Protein AF-A0A844NTU1-F1 (afdb_monomer_lite)

Foldseek 3Di:
DVVVVVVVVVVVVVVVVVVLVVLLVVLVVVLVVLVVPQDADDDDPDLSVLSVVLSVLSVVLNVLSVVLVVLVVVLVVLVVQLVVCVVVVNPVSNVVSVVSNVVSVVSSVVSVVSSVVSVVVSVVSVVVSVVCVVPVD

Radius of gyration: 20.89 Å; chains: 1; bounding box: 42×20×64 Å

pLDDT: mean 89.35, std 5.11, range [59.59, 95.5]

Secondary structure (DSSP, 8-state):
-HHHHHHHHHHHHHHHHHHHHHHHHHHHHHHHHHHHHSPP--SSSSHHHHHHHHHHHHHHHHHHHHHHHHHHHHHHHHHHHHHHHHHTT-HHHHHHHHHHHHHHHHHHHHHHHHHHHHHHHHHHHHHHHHHHHHHT-

Sequence (137 aa):
MEERSLIAHASFRESSEKFDHLIFAAIIAVCAYLVQTIPFGKIGLNVETMFLYVLLVFGAAGVFAFKRSEWTVQVHSANHLMLDAMEKRDQARSKIARLKMDKCQRKTYIYYRARNVFFFSGFVCYVLVKVFQQYVI

Organism: Pseudomonas aeruginosa (NCBI:txid287)

Structure (mmCIF, N/CA/C/O backbone):
data_AF-A0A844NTU1-F1
#
_entry.id   AF-A0A844NTU1-F1
#
loop_
_atom_site.group_PDB
_atom_site.id
_atom_site.type_symbol
_atom_site.label_atom_id
_atom_site.label_alt_id
_atom_site.label_comp_id
_atom_site.label_asym_id
_atom_site.label_entity_id
_atom_site.label_seq_id
_atom_site.pdbx_PDB_ins_code
_atom_site.Cartn_x
_atom_site.Cartn_y
_atom_site.Cartn_z
_atom_site.occupancy
_atom_site.B_iso_or_equiv
_atom_site.auth_seq_id
_atom_site.auth_comp_id
_atom_site.auth_asym_id
_atom_site.auth_atom_id
_atom_site.pdbx_PDB_model_num
ATOM 1 N N . MET A 1 1 ? -7.511 -1.027 -34.148 1.00 62.38 1 MET A N 1
ATOM 2 C CA . MET A 1 1 ? -7.662 -1.930 -32.978 1.00 62.38 1 MET A CA 1
ATOM 3 C C . MET A 1 1 ? -6.701 -1.544 -31.859 1.00 62.38 1 MET A C 1
ATOM 5 O O . MET A 1 1 ? -7.143 -1.433 -30.726 1.00 62.38 1 MET A O 1
ATOM 9 N N . GLU A 1 2 ? -5.445 -1.251 -32.193 1.00 76.88 2 GLU A N 1
ATOM 10 C CA . GLU A 1 2 ? -4.375 -0.838 -31.269 1.00 76.88 2 GLU A CA 1
ATOM 11 C C . GLU A 1 2 ? -4.694 0.422 -30.436 1.00 76.88 2 GLU A C 1
ATOM 13 O O . GLU A 1 2 ? -4.474 0.454 -29.227 1.00 76.88 2 GLU A O 1
ATOM 18 N N . GLU A 1 3 ? -5.336 1.424 -31.036 1.00 84.25 3 GLU A N 1
ATOM 19 C CA . GLU A 1 3 ? -5.742 2.649 -30.331 1.00 84.25 3 GLU A CA 1
ATOM 20 C C . GLU A 1 3 ? -6.777 2.387 -29.220 1.00 84.25 3 GLU A C 1
ATOM 22 O O . GLU A 1 3 ? -6.657 2.902 -28.111 1.00 84.25 3 GLU A O 1
ATOM 27 N N . ARG A 1 4 ? -7.752 1.496 -29.464 1.00 83.88 4 ARG A N 1
ATOM 28 C CA . ARG A 1 4 ? -8.772 1.131 -28.463 1.00 83.88 4 ARG A CA 1
ATOM 29 C C . ARG A 1 4 ? -8.157 0.422 -27.258 1.00 83.88 4 ARG A C 1
ATOM 31 O O . ARG A 1 4 ? -8.576 0.675 -26.132 1.00 83.88 4 ARG A O 1
ATOM 38 N N . SER A 1 5 ? -7.163 -0.443 -27.480 1.00 84.44 5 SER A N 1
ATOM 39 C CA . SER A 1 5 ? -6.455 -1.106 -26.381 1.00 84.44 5 SER A CA 1
ATOM 40 C C . SER A 1 5 ? -5.617 -0.125 -25.565 1.00 84.44 5 SER A C 1
ATOM 42 O O . SER A 1 5 ? -5.628 -0.203 -24.340 1.00 84.44 5 SER A O 1
ATOM 44 N N . LEU A 1 6 ? -4.945 0.834 -26.212 1.00 86.75 6 LEU A N 1
ATOM 45 C CA . LEU A 1 6 ? -4.158 1.855 -25.513 1.00 86.75 6 LEU A CA 1
ATOM 46 C C . LEU A 1 6 ? -5.041 2.738 -24.626 1.00 86.75 6 LEU A C 1
ATOM 48 O O . LEU A 1 6 ? -4.702 2.966 -23.465 1.00 86.75 6 LEU A O 1
ATOM 52 N N . ILE A 1 7 ? -6.200 3.161 -25.137 1.00 89.88 7 ILE A N 1
ATOM 53 C CA . ILE A 1 7 ? -7.181 3.939 -24.371 1.00 89.88 7 ILE A CA 1
ATOM 54 C C . ILE A 1 7 ? -7.693 3.126 -23.177 1.00 89.88 7 ILE A C 1
ATOM 56 O O . ILE A 1 7 ? -7.655 3.612 -22.050 1.00 89.88 7 ILE A O 1
ATOM 60 N N . ALA A 1 8 ? -8.098 1.868 -23.387 1.00 88.38 8 ALA A N 1
ATOM 61 C CA . ALA A 1 8 ? -8.572 1.007 -22.303 1.00 88.38 8 ALA A CA 1
ATOM 62 C C . ALA A 1 8 ? -7.508 0.805 -21.207 1.00 88.38 8 ALA A C 1
ATOM 64 O O . ALA A 1 8 ? -7.821 0.880 -20.018 1.00 88.38 8 ALA A O 1
ATOM 65 N N . HIS A 1 9 ? -6.242 0.604 -21.589 1.00 86.81 9 HIS A N 1
ATOM 66 C CA . HIS A 1 9 ? -5.130 0.495 -20.643 1.00 86.81 9 HIS A CA 1
ATOM 67 C C . HIS A 1 9 ? -4.871 1.799 -19.880 1.00 86.81 9 HIS A C 1
ATOM 69 O O . HIS A 1 9 ? -4.633 1.757 -18.671 1.00 86.81 9 HIS A O 1
ATOM 75 N N . ALA A 1 10 ? -4.932 2.948 -20.557 1.00 89.12 10 ALA A N 1
ATOM 76 C CA . ALA A 1 10 ? -4.763 4.252 -19.927 1.00 89.12 10 ALA A CA 1
ATOM 77 C C . ALA A 1 10 ? -5.879 4.532 -18.910 1.00 89.12 10 ALA A C 1
ATOM 79 O O . ALA A 1 10 ? -5.578 4.873 -17.765 1.00 89.12 10 ALA A O 1
ATOM 80 N N . SER A 1 11 ? -7.141 4.301 -19.288 1.00 91.38 11 SER A N 1
ATOM 81 C CA . SER A 1 11 ? -8.296 4.466 -18.400 1.00 91.38 11 SER A CA 1
ATOM 82 C C . SER A 1 11 ? -8.230 3.526 -17.198 1.00 91.38 11 SER A C 1
ATOM 84 O O . SER A 1 11 ? -8.411 3.969 -16.068 1.00 91.38 11 SER A O 1
ATOM 86 N N . PHE A 1 12 ? -7.900 2.246 -17.405 1.00 89.19 12 PHE A N 1
ATOM 87 C CA . PHE A 1 12 ? -7.734 1.294 -16.303 1.00 89.19 12 PHE A CA 1
ATOM 88 C C . PHE A 1 12 ? -6.648 1.743 -15.314 1.00 89.19 12 PHE A C 1
ATOM 90 O O . PHE A 1 12 ? -6.856 1.702 -14.099 1.00 89.19 12 PHE A O 1
ATOM 97 N N . ARG A 1 13 ? -5.496 2.202 -15.823 1.00 87.06 13 ARG A N 1
ATOM 98 C CA . ARG A 1 13 ? -4.392 2.705 -14.993 1.00 87.06 13 ARG A CA 1
ATOM 99 C C . ARG A 1 13 ? -4.826 3.911 -14.164 1.00 87.06 13 ARG A C 1
ATOM 101 O O . ARG A 1 13 ? -4.601 3.923 -12.958 1.00 87.06 13 ARG A O 1
ATOM 108 N N . GLU A 1 14 ? -5.461 4.890 -14.799 1.00 90.69 14 GLU A N 1
ATOM 109 C CA . GLU A 1 14 ? -5.935 6.103 -14.132 1.00 90.69 14 GLU A CA 1
ATOM 110 C C . GLU A 1 14 ? -6.969 5.784 -13.042 1.00 90.69 14 GLU A C 1
ATOM 112 O O . GLU A 1 14 ? -6.868 6.272 -11.916 1.00 90.69 14 GLU A O 1
ATOM 117 N N . SER A 1 15 ? -7.941 4.915 -13.337 1.00 90.06 15 SER A N 1
ATOM 118 C CA . SER A 1 15 ? -8.913 4.453 -12.342 1.00 90.06 15 SER A CA 1
ATOM 119 C C . SER A 1 15 ? -8.239 3.732 -11.173 1.00 90.06 15 SER A C 1
ATOM 121 O O . SER A 1 15 ? -8.608 3.961 -10.022 1.00 90.06 15 SER A O 1
ATOM 123 N N . SER A 1 16 ? -7.230 2.897 -11.444 1.00 88.06 16 SER A N 1
ATOM 12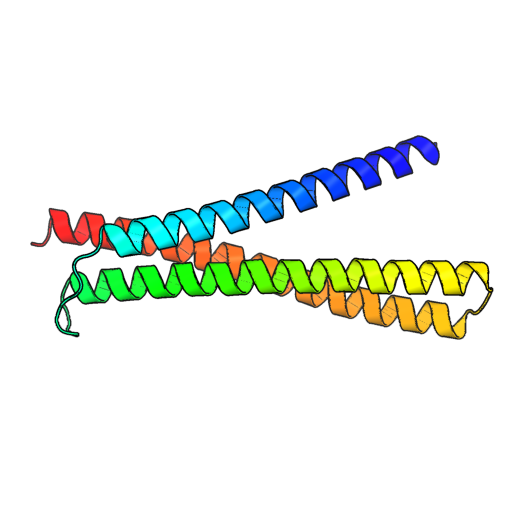4 C CA . SER A 1 16 ? -6.477 2.199 -10.398 1.00 88.06 16 SER A CA 1
ATOM 125 C C . SER A 1 16 ? -5.710 3.166 -9.490 1.00 88.06 16 SER A C 1
ATOM 127 O O . SER A 1 16 ? -5.676 2.965 -8.278 1.00 88.06 16 SER A O 1
ATOM 129 N N . GLU A 1 17 ? -5.098 4.211 -10.047 1.00 88.56 17 GLU A N 1
ATOM 130 C CA . GLU A 1 17 ? -4.344 5.206 -9.278 1.00 88.56 17 GLU A CA 1
ATOM 131 C C . GLU A 1 17 ? -5.259 6.061 -8.391 1.00 88.56 17 GLU A C 1
ATOM 133 O O . GLU A 1 17 ? -4.966 6.273 -7.210 1.00 88.56 17 GLU A O 1
ATOM 138 N N . LYS A 1 18 ? -6.407 6.496 -8.929 1.00 92.00 18 LYS A N 1
ATOM 139 C CA . LYS A 1 18 ? -7.439 7.215 -8.163 1.00 92.00 18 LYS A CA 1
ATOM 140 C C . LYS A 1 18 ? -7.987 6.360 -7.025 1.00 92.00 18 LYS A C 1
ATOM 142 O O . LYS A 1 18 ? -8.141 6.846 -5.906 1.00 92.00 18 LYS A O 1
ATOM 147 N N . PHE A 1 19 ? -8.245 5.081 -7.293 1.00 89.94 19 PHE A N 1
ATOM 148 C CA . PHE A 1 19 ? -8.690 4.139 -6.271 1.00 89.94 19 PHE A CA 1
ATOM 149 C C . PHE A 1 19 ? -7.661 3.995 -5.143 1.00 89.94 19 PHE A C 1
ATOM 151 O O . PHE A 1 19 ? -8.027 3.983 -3.970 1.00 89.94 19 PHE A O 1
ATOM 158 N N . ASP A 1 20 ? -6.370 3.938 -5.464 1.00 88.31 20 ASP A N 1
ATOM 159 C CA . ASP A 1 20 ? -5.324 3.824 -4.446 1.00 88.31 20 ASP A CA 1
ATOM 160 C C . ASP A 1 20 ? -5.212 5.057 -3.556 1.00 88.31 20 ASP A C 1
ATOM 162 O O . ASP A 1 20 ? -5.108 4.908 -2.335 1.00 88.31 20 ASP A O 1
ATOM 166 N N . HIS A 1 21 ? -5.309 6.250 -4.142 1.00 91.06 21 HIS A N 1
ATOM 167 C CA . HIS A 1 21 ? -5.370 7.501 -3.389 1.00 91.06 21 HIS A CA 1
ATOM 168 C C . HIS A 1 21 ? -6.590 7.549 -2.471 1.00 91.06 21 HIS A C 1
ATOM 170 O O . HIS A 1 21 ? -6.460 7.895 -1.297 1.00 91.06 21 HIS A O 1
ATOM 176 N N . LEU A 1 22 ? -7.758 7.142 -2.978 1.00 93.75 22 LEU A N 1
ATOM 177 C CA . LEU A 1 22 ? -8.987 7.082 -2.194 1.00 93.75 22 LEU A CA 1
ATOM 178 C C . LEU A 1 22 ? -8.841 6.141 -0.992 1.00 93.75 22 LEU A C 1
ATOM 180 O O . LEU A 1 22 ? -9.160 6.525 0.130 1.00 93.75 22 LEU A O 1
ATOM 184 N N . ILE A 1 23 ? -8.333 4.924 -1.206 1.00 91.69 23 ILE A N 1
ATOM 185 C CA . ILE A 1 23 ? -8.153 3.947 -0.124 1.00 91.69 23 ILE A CA 1
ATOM 186 C C . ILE A 1 23 ? -7.133 4.442 0.902 1.00 91.69 23 ILE A C 1
ATOM 188 O O . ILE A 1 23 ? -7.352 4.291 2.101 1.00 91.69 23 ILE A O 1
ATOM 192 N N . PHE A 1 24 ? -6.028 5.044 0.462 1.00 93.12 24 PHE A N 1
ATOM 193 C CA . PHE A 1 24 ? -5.039 5.604 1.379 1.00 93.12 24 PHE A CA 1
ATOM 194 C C . PHE A 1 24 ? -5.625 6.735 2.234 1.00 93.12 24 PHE A C 1
ATOM 196 O O . PHE A 1 24 ? -5.481 6.714 3.457 1.00 93.12 24 PHE A O 1
ATOM 203 N N . ALA A 1 25 ? -6.349 7.669 1.612 1.00 93.88 25 ALA A N 1
ATOM 204 C CA . ALA A 1 25 ? -7.034 8.750 2.312 1.00 93.88 25 ALA A CA 1
ATOM 205 C C . ALA A 1 25 ? -8.075 8.215 3.309 1.00 93.88 25 ALA A C 1
ATOM 207 O O . ALA A 1 25 ? -8.129 8.681 4.445 1.00 93.88 25 ALA A O 1
ATOM 208 N N . ALA A 1 26 ? -8.845 7.193 2.925 1.00 94.31 26 ALA A N 1
ATOM 209 C CA . ALA A 1 26 ? -9.812 6.546 3.807 1.00 94.31 26 ALA A CA 1
ATOM 210 C C . ALA A 1 26 ? -9.139 5.898 5.029 1.00 94.31 26 ALA A C 1
ATOM 212 O O . ALA A 1 26 ? -9.623 6.059 6.146 1.00 94.31 26 ALA A O 1
ATOM 213 N N . ILE A 1 27 ? -8.001 5.216 4.850 1.00 94.00 27 ILE A N 1
ATOM 214 C CA . ILE A 1 27 ? -7.247 4.625 5.968 1.00 94.00 27 ILE A CA 1
ATOM 215 C C . ILE A 1 27 ? -6.751 5.716 6.924 1.00 94.00 27 ILE A C 1
ATOM 217 O O . ILE A 1 27 ? -6.911 5.580 8.135 1.00 94.00 27 ILE A O 1
ATOM 221 N N . ILE A 1 28 ? -6.193 6.812 6.400 1.00 94.00 28 ILE A N 1
ATOM 222 C CA . ILE A 1 28 ? -5.750 7.943 7.230 1.00 94.00 28 ILE A CA 1
ATOM 223 C C . ILE A 1 28 ? -6.929 8.549 7.993 1.00 94.00 28 ILE A C 1
ATOM 225 O O . ILE A 1 28 ? -6.805 8.810 9.187 1.00 94.00 28 ILE A O 1
ATOM 229 N N . ALA A 1 29 ? -8.072 8.741 7.332 1.00 95.50 29 ALA A N 1
ATOM 230 C CA . ALA A 1 29 ? -9.271 9.285 7.957 1.00 95.50 29 ALA A CA 1
ATOM 231 C C . ALA A 1 29 ? -9.778 8.388 9.098 1.00 95.50 29 ALA A C 1
ATOM 233 O O . ALA A 1 29 ? -10.083 8.890 10.177 1.00 95.50 29 ALA A O 1
ATOM 234 N N . VAL A 1 30 ? -9.796 7.065 8.897 1.00 92.94 30 VAL A N 1
ATOM 235 C CA . VAL A 1 30 ? -10.148 6.095 9.947 1.00 92.94 30 VAL A CA 1
ATOM 236 C C . VAL A 1 30 ? -9.167 6.177 11.116 1.00 92.94 30 VAL A C 1
ATOM 238 O O . VAL A 1 30 ? -9.601 6.263 12.260 1.00 92.94 30 VAL A O 1
ATOM 241 N N . CYS A 1 31 ? -7.857 6.214 10.858 1.00 93.31 31 CYS A N 1
ATOM 242 C CA . CYS A 1 31 ? -6.855 6.372 11.915 1.00 93.31 31 CYS A CA 1
ATOM 243 C C . CYS A 1 31 ? -7.044 7.678 12.696 1.00 93.31 31 CYS A C 1
ATOM 245 O O . CYS A 1 31 ? -7.032 7.659 13.924 1.00 93.31 31 CYS A O 1
ATOM 247 N N . ALA A 1 32 ? -7.250 8.802 12.005 1.00 94.44 32 ALA A N 1
ATOM 248 C CA . ALA A 1 32 ? -7.471 10.100 12.636 1.00 94.44 32 ALA A CA 1
ATOM 249 C C . ALA A 1 32 ? -8.735 10.094 13.508 1.00 94.44 32 ALA A C 1
ATOM 251 O O . ALA A 1 32 ? -8.701 10.553 14.649 1.00 94.44 32 ALA A O 1
ATOM 252 N N . TYR A 1 33 ? -9.823 9.510 13.004 1.00 93.19 33 TYR A N 1
ATOM 253 C CA . TYR A 1 33 ? -11.066 9.352 13.752 1.00 93.19 33 TYR A CA 1
ATOM 254 C C . TYR A 1 33 ? -10.888 8.470 14.994 1.00 93.19 33 TYR A C 1
ATOM 256 O O . TYR A 1 33 ? -11.357 8.822 16.075 1.00 93.19 33 TYR A O 1
ATOM 264 N N . LEU A 1 34 ? -10.179 7.345 14.873 1.00 90.00 34 LEU A N 1
ATOM 265 C CA . LEU A 1 34 ? -9.901 6.454 16.000 1.00 90.00 34 LEU A CA 1
ATOM 266 C C . LEU A 1 34 ? -9.060 7.157 17.071 1.00 90.00 34 LEU A C 1
ATOM 268 O O . LEU A 1 34 ? -9.399 7.086 18.247 1.00 90.00 34 LEU A O 1
ATOM 272 N N . VAL A 1 35 ? -8.023 7.902 16.683 1.00 92.50 35 VAL A N 1
ATOM 273 C CA . VAL A 1 35 ? -7.193 8.667 17.632 1.00 92.50 35 VAL A CA 1
ATOM 274 C C . VAL A 1 35 ? -8.013 9.693 18.416 1.00 92.50 35 VAL A C 1
ATOM 276 O O . VAL A 1 35 ? -7.753 9.896 19.595 1.00 92.50 35 VAL A O 1
ATOM 279 N N . GLN A 1 36 ? -9.005 10.326 17.786 1.00 92.44 36 GLN A N 1
ATOM 280 C CA . GLN A 1 36 ? -9.862 11.313 18.452 1.00 92.44 36 GLN A CA 1
ATOM 281 C C . GLN A 1 36 ? -10.913 10.684 19.374 1.00 92.44 36 G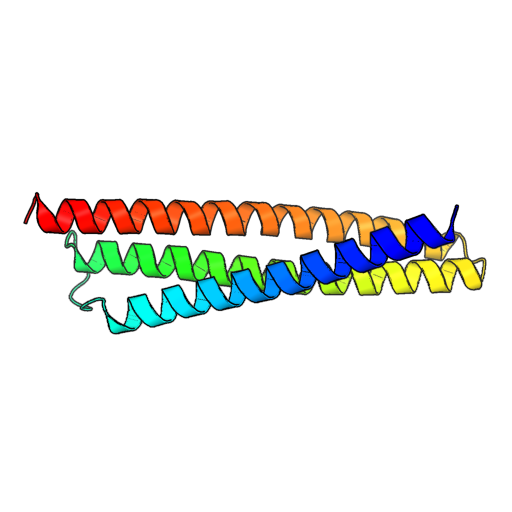LN A C 1
ATOM 283 O O . GLN A 1 36 ? -11.365 11.334 20.312 1.00 92.44 36 GLN A O 1
ATOM 288 N N . THR A 1 37 ? -11.341 9.453 19.091 1.00 87.44 37 THR A N 1
ATOM 289 C CA . THR A 1 37 ? -12.491 8.826 19.763 1.00 87.44 37 THR A CA 1
ATOM 290 C C . THR A 1 37 ? -12.109 7.792 20.818 1.00 87.44 37 THR A C 1
ATOM 292 O O . THR A 1 37 ? -12.951 7.431 21.641 1.00 87.44 37 THR A O 1
ATOM 295 N N . ILE A 1 38 ? -10.868 7.301 20.814 1.00 85.31 38 ILE A N 1
ATOM 296 C CA . ILE A 1 38 ? -10.394 6.293 21.764 1.00 85.31 38 ILE A CA 1
ATOM 297 C C . ILE A 1 38 ? -9.872 6.975 23.040 1.00 85.31 38 ILE A C 1
ATOM 299 O O . ILE A 1 38 ? -8.937 7.773 22.960 1.00 85.31 38 ILE A O 1
ATOM 303 N N . PRO A 1 39 ? -10.400 6.633 24.232 1.00 79.38 39 PRO A N 1
ATOM 304 C CA . PRO A 1 39 ? -9.762 7.010 25.485 1.00 79.38 39 PRO A CA 1
ATOM 305 C C . PRO A 1 39 ? -8.457 6.222 25.649 1.00 79.38 39 PRO A C 1
ATOM 307 O O . PRO A 1 39 ? -8.449 4.989 25.645 1.00 79.38 39 PRO A O 1
ATOM 310 N N . PHE A 1 40 ? -7.339 6.935 25.774 1.00 80.50 40 PHE A N 1
ATOM 311 C CA . PHE A 1 40 ? -6.049 6.331 26.093 1.00 80.50 40 PHE A CA 1
ATOM 312 C C . PHE A 1 40 ? -5.901 6.226 27.610 1.00 80.50 40 PHE A C 1
ATOM 314 O O . PHE A 1 40 ? -5.946 7.239 28.309 1.00 80.50 40 PHE A O 1
ATOM 321 N N . GLY A 1 41 ? -5.678 5.016 28.113 1.00 78.75 41 GLY A N 1
ATOM 322 C CA . GLY A 1 41 ? -5.380 4.788 29.523 1.00 78.75 41 GLY A CA 1
ATOM 323 C C . GLY A 1 41 ? -4.261 3.774 29.723 1.00 78.75 41 GLY A C 1
ATOM 324 O O . GLY A 1 41 ? -3.407 3.578 28.853 1.00 78.75 41 GLY A O 1
ATOM 325 N N . LYS A 1 42 ? -4.185 3.189 30.920 1.00 82.75 42 LYS A N 1
ATOM 326 C CA . LYS A 1 42 ? -3.048 2.340 31.307 1.00 82.75 42 LYS A CA 1
ATOM 327 C C . LYS A 1 42 ? -3.069 1.034 30.509 1.00 82.75 42 LYS A C 1
ATOM 329 O O . LYS A 1 42 ? -4.103 0.379 30.410 1.00 82.75 42 LYS A O 1
ATOM 334 N N . ILE A 1 43 ? -1.906 0.639 29.987 1.00 82.69 43 ILE A N 1
ATOM 335 C CA . ILE A 1 43 ? -1.742 -0.626 29.259 1.00 82.69 43 ILE A CA 1
ATOM 336 C C . ILE A 1 43 ? -2.099 -1.791 30.196 1.00 82.69 43 ILE A C 1
ATOM 338 O O . ILE A 1 43 ? -1.528 -1.918 31.279 1.00 82.69 43 ILE A O 1
ATOM 342 N N . GLY A 1 44 ? -3.045 -2.631 29.776 1.00 82.69 44 GLY A N 1
ATOM 343 C CA . GLY A 1 44 ? -3.559 -3.768 30.542 1.00 82.69 44 GLY A CA 1
ATOM 344 C C . GLY A 1 44 ? -4.544 -4.608 29.723 1.00 82.69 44 GLY A C 1
ATOM 345 O O . GLY A 1 44 ? -4.750 -4.356 28.540 1.00 82.69 44 GLY A O 1
ATOM 346 N N . LEU A 1 45 ? -5.198 -5.599 30.329 1.00 79.44 45 LEU A N 1
ATOM 347 C CA . LEU A 1 45 ? -6.260 -6.383 29.670 1.00 79.44 45 LEU A CA 1
ATOM 348 C C . LEU A 1 45 ? -7.608 -5.637 29.688 1.00 79.44 45 LEU A C 1
ATOM 350 O O . LEU A 1 45 ? -8.639 -6.191 30.053 1.00 79.44 45 LEU A O 1
ATOM 354 N N . ASN A 1 46 ? -7.576 -4.363 29.297 1.00 83.19 46 ASN A N 1
ATOM 355 C CA . ASN A 1 46 ? -8.720 -3.457 29.295 1.00 83.19 46 ASN A CA 1
ATOM 356 C C . ASN A 1 46 ? -9.110 -3.094 27.856 1.00 83.19 46 ASN A C 1
ATOM 358 O O . ASN A 1 46 ? -8.290 -3.161 26.935 1.00 83.19 46 ASN A O 1
ATOM 362 N N . VAL A 1 47 ? -10.344 -2.624 27.668 1.00 85.56 47 VAL A N 1
ATOM 363 C CA . VAL A 1 47 ? -10.873 -2.190 26.358 1.00 85.56 47 VAL A CA 1
ATOM 364 C C . VAL A 1 47 ? -9.993 -1.130 25.698 1.00 85.56 47 VAL A C 1
ATOM 366 O O . VAL A 1 47 ? -9.780 -1.163 24.489 1.00 85.56 47 VAL A O 1
ATOM 369 N N . GLU A 1 48 ? -9.417 -0.227 26.490 1.00 87.81 48 GLU A N 1
ATOM 370 C CA . GLU A 1 48 ? -8.501 0.818 26.020 1.00 87.81 48 GLU A CA 1
ATOM 371 C C . GLU A 1 48 ? -7.290 0.230 25.276 1.00 87.81 48 GLU A C 1
ATOM 373 O O . GLU A 1 48 ? -6.893 0.723 24.221 1.00 87.81 48 GLU A O 1
ATOM 378 N N . THR A 1 49 ? -6.738 -0.882 25.773 1.00 87.94 49 THR A N 1
ATOM 379 C CA . THR A 1 49 ? -5.596 -1.558 25.135 1.00 87.94 49 THR A CA 1
ATOM 380 C C . THR A 1 49 ? -6.025 -2.299 23.867 1.00 87.94 49 THR A C 1
ATOM 382 O O . THR A 1 49 ? -5.275 -2.338 22.891 1.00 87.94 49 THR A O 1
ATOM 385 N N . MET A 1 50 ? -7.254 -2.825 23.826 1.00 88.94 50 MET A N 1
ATOM 386 C CA . MET A 1 50 ? -7.809 -3.416 22.604 1.00 88.94 50 MET A CA 1
ATOM 387 C C . MET A 1 50 ? -8.015 -2.364 21.506 1.00 88.94 50 MET A C 1
ATOM 389 O O . MET A 1 50 ? -7.683 -2.609 20.347 1.00 88.94 50 MET A O 1
ATOM 393 N N . PHE A 1 51 ? -8.499 -1.171 21.858 1.00 90.44 51 PHE A N 1
ATOM 394 C CA . PHE A 1 51 ? -8.612 -0.060 20.913 1.00 90.44 51 PHE A CA 1
ATOM 395 C C . PHE A 1 51 ? -7.249 0.432 20.420 1.00 90.44 51 PHE A C 1
ATOM 397 O O . PHE A 1 51 ? -7.096 0.716 19.230 1.00 90.44 51 PHE A O 1
ATOM 404 N N . LEU A 1 52 ? -6.239 0.466 21.293 1.00 90.56 52 LEU A N 1
ATOM 405 C CA . LEU A 1 52 ? -4.865 0.762 20.893 1.00 90.56 52 LEU A CA 1
ATOM 406 C C . LEU A 1 52 ? -4.333 -0.273 19.889 1.00 90.56 52 LEU A C 1
ATOM 408 O O . LEU A 1 52 ? -3.725 0.101 18.888 1.00 90.56 52 LEU A O 1
ATOM 412 N N . TYR A 1 53 ? -4.618 -1.563 20.094 1.00 91.12 53 TYR A N 1
ATOM 413 C CA . TYR A 1 53 ? -4.265 -2.606 19.129 1.00 91.12 53 TYR A CA 1
ATOM 414 C C . TYR A 1 53 ? -4.945 -2.390 17.769 1.00 91.12 53 TYR A C 1
ATOM 416 O O . TYR A 1 53 ? -4.282 -2.438 16.733 1.00 91.12 53 TYR A O 1
ATOM 424 N N . VAL A 1 54 ? -6.245 -2.083 17.759 1.00 92.50 54 VAL A N 1
ATOM 425 C CA . VAL A 1 54 ? -6.989 -1.766 16.528 1.00 92.50 54 VAL A CA 1
ATOM 426 C C . VAL A 1 54 ? -6.356 -0.587 15.786 1.00 92.50 54 VAL A C 1
ATOM 428 O O . VAL A 1 54 ? -6.148 -0.660 14.573 1.00 92.50 54 VAL A O 1
ATOM 431 N N . LEU A 1 55 ? -6.001 0.478 16.508 1.00 93.00 55 LEU A N 1
ATOM 432 C CA . LEU A 1 55 ? -5.338 1.643 15.931 1.00 93.00 55 LEU A CA 1
ATOM 433 C C . LEU A 1 55 ? -3.994 1.270 15.285 1.00 93.00 55 LEU A C 1
ATOM 435 O O . LEU A 1 55 ? -3.713 1.706 14.169 1.00 93.00 55 LEU A O 1
ATOM 439 N N . LEU A 1 56 ? -3.187 0.427 15.937 1.00 93.12 56 LEU A N 1
ATOM 440 C CA . LEU A 1 56 ? -1.918 -0.052 15.379 1.00 93.12 56 LEU A CA 1
ATOM 441 C C . LEU A 1 56 ? -2.118 -0.887 14.108 1.00 93.12 56 LEU A C 1
ATOM 443 O O . LEU A 1 56 ? -1.354 -0.738 13.154 1.00 93.12 56 LEU A O 1
ATOM 447 N N . VAL A 1 57 ? -3.153 -1.731 14.058 1.00 94.38 57 VAL A N 1
ATOM 448 C CA . VAL A 1 57 ? -3.477 -2.540 12.871 1.00 94.38 57 VAL A CA 1
ATOM 449 C C . VAL A 1 57 ? -3.876 -1.651 11.688 1.00 94.38 57 VAL A C 1
ATOM 451 O O . VAL A 1 57 ? -3.362 -1.842 10.582 1.00 94.38 57 VAL A O 1
ATOM 454 N N . PHE A 1 58 ? -4.719 -0.636 11.905 1.00 93.69 58 PHE A N 1
ATOM 455 C CA . PHE A 1 58 ? -5.051 0.342 10.862 1.00 93.69 58 PHE A CA 1
ATOM 456 C C . PHE A 1 58 ? -3.844 1.199 10.457 1.00 93.69 58 PHE A C 1
ATOM 458 O O . PHE A 1 58 ? -3.633 1.441 9.267 1.00 93.69 58 PHE A O 1
ATOM 465 N N . GLY A 1 59 ? -2.997 1.589 11.413 1.00 94.06 59 GLY A N 1
ATOM 466 C CA . GLY A 1 59 ? -1.735 2.277 11.139 1.00 94.06 59 GLY A CA 1
ATOM 467 C C . GLY A 1 59 ? -0.811 1.451 10.239 1.00 94.06 59 GLY A C 1
ATOM 468 O O . GLY A 1 59 ? -0.309 1.954 9.230 1.00 94.06 59 GLY A O 1
ATOM 469 N N . ALA A 1 60 ? -0.656 0.157 10.529 1.00 94.31 60 ALA A N 1
ATOM 470 C CA . ALA A 1 60 ? 0.097 -0.771 9.688 1.00 94.31 60 ALA A CA 1
ATOM 471 C C . ALA A 1 60 ? -0.517 -0.901 8.283 1.00 94.31 60 ALA A C 1
ATOM 473 O O . ALA A 1 60 ? 0.214 -0.874 7.289 1.00 94.31 60 ALA A O 1
ATOM 474 N N . ALA A 1 61 ? -1.851 -0.962 8.171 1.00 93.88 61 ALA A N 1
ATOM 475 C CA . ALA A 1 61 ? -2.541 -0.938 6.879 1.00 93.88 61 ALA A CA 1
ATOM 476 C C . ALA A 1 61 ? -2.188 0.322 6.065 1.00 93.88 61 ALA A C 1
ATOM 478 O O . ALA A 1 61 ? -1.941 0.226 4.860 1.00 93.88 61 ALA A O 1
ATOM 479 N N . GLY A 1 62 ? -2.096 1.483 6.725 1.00 92.75 62 GLY A N 1
ATOM 480 C CA . GLY A 1 62 ? -1.679 2.751 6.120 1.00 92.75 62 GLY A CA 1
ATOM 481 C C . GLY A 1 62 ? -0.242 2.717 5.597 1.00 92.75 62 GLY A C 1
ATOM 482 O O . GLY A 1 62 ? 0.007 3.106 4.456 1.00 92.75 62 GLY A O 1
ATOM 483 N N . VAL A 1 63 ? 0.697 2.166 6.373 1.00 94.00 63 VAL A N 1
ATOM 484 C CA . VAL A 1 63 ? 2.095 1.989 5.937 1.00 94.00 63 VAL A CA 1
ATOM 485 C C . VAL A 1 63 ? 2.182 1.078 4.711 1.00 94.00 63 VAL A C 1
ATOM 487 O O . VAL A 1 63 ? 2.901 1.388 3.759 1.00 94.00 63 VAL A O 1
ATOM 490 N N . PHE A 1 64 ? 1.430 -0.026 4.681 1.00 93.12 64 PHE A N 1
ATOM 491 C CA . PHE A 1 64 ? 1.401 -0.911 3.513 1.00 93.12 64 PHE A CA 1
ATOM 492 C C . PHE A 1 64 ? 0.741 -0.262 2.292 1.00 93.12 64 PHE A C 1
ATOM 494 O O . PHE A 1 64 ? 1.204 -0.479 1.171 1.00 93.12 64 PHE A O 1
ATOM 501 N N . ALA A 1 65 ? -0.292 0.561 2.490 1.00 91.19 65 ALA A N 1
ATOM 502 C CA . ALA A 1 65 ? -0.896 1.352 1.421 1.00 91.19 65 ALA A CA 1
ATOM 503 C C . ALA A 1 65 ? 0.110 2.346 0.818 1.00 91.19 65 ALA A C 1
ATOM 505 O O . ALA A 1 65 ? 0.250 2.404 -0.404 1.00 91.19 65 ALA A O 1
ATOM 506 N N . PHE A 1 66 ? 0.870 3.047 1.662 1.00 92.44 66 PHE A N 1
ATOM 507 C CA . PHE A 1 66 ? 1.929 3.951 1.218 1.00 92.44 66 PHE A CA 1
ATOM 508 C C . PHE A 1 66 ? 3.045 3.205 0.471 1.00 92.44 66 PHE A C 1
ATOM 510 O O . PHE A 1 66 ? 3.390 3.564 -0.654 1.00 92.44 66 PHE A O 1
ATOM 517 N N . LYS A 1 67 ? 3.548 2.097 1.038 1.00 91.38 67 LYS A N 1
ATOM 518 C CA . LYS A 1 67 ? 4.580 1.264 0.398 1.00 91.38 67 LYS A CA 1
ATOM 519 C C . LYS A 1 67 ? 4.137 0.740 -0.961 1.00 91.38 67 LYS A C 1
ATOM 521 O O . LYS A 1 67 ? 4.939 0.714 -1.889 1.00 91.38 67 LYS A O 1
ATOM 526 N N . ARG A 1 68 ? 2.871 0.341 -1.112 1.00 90.19 68 ARG A N 1
ATOM 527 C CA . ARG A 1 68 ? 2.328 -0.049 -2.417 1.00 90.19 68 ARG A CA 1
ATOM 528 C C . ARG A 1 68 ? 2.453 1.091 -3.433 1.00 90.19 68 ARG A C 1
ATOM 530 O O . ARG A 1 68 ? 2.914 0.827 -4.538 1.00 90.19 68 ARG A O 1
ATOM 537 N N . SER A 1 69 ? 2.070 2.314 -3.062 1.00 89.62 69 SER A N 1
ATOM 538 C CA . SER A 1 69 ? 2.147 3.482 -3.952 1.00 89.62 69 SER A CA 1
ATOM 539 C C . SER A 1 69 ? 3.583 3.739 -4.431 1.00 89.62 69 SER A C 1
ATOM 541 O O . SER A 1 69 ? 3.821 3.857 -5.633 1.00 89.62 69 SER A O 1
ATOM 543 N N . GLU A 1 70 ? 4.570 3.682 -3.527 1.00 91.00 70 GLU A N 1
ATOM 544 C CA . GLU A 1 70 ? 5.992 3.805 -3.891 1.00 91.00 70 GLU A CA 1
ATOM 545 C C . GLU A 1 70 ? 6.431 2.756 -4.928 1.00 91.00 70 GLU A C 1
ATOM 547 O O . GLU A 1 70 ? 7.140 3.073 -5.886 1.00 91.00 70 GLU A O 1
ATOM 552 N N . TRP A 1 71 ? 6.021 1.493 -4.760 1.00 90.12 71 TRP A N 1
ATOM 553 C CA . TRP A 1 71 ? 6.380 0.433 -5.706 1.00 90.12 71 TRP A CA 1
ATOM 554 C C . TRP A 1 71 ? 5.676 0.587 -7.056 1.00 90.12 71 TRP A C 1
ATOM 556 O O . TRP A 1 71 ? 6.305 0.316 -8.078 1.00 90.12 71 TRP A O 1
ATOM 566 N N . THR A 1 72 ? 4.438 1.087 -7.088 1.00 89.69 72 THR A N 1
ATOM 567 C CA . THR A 1 72 ? 3.745 1.428 -8.341 1.00 89.69 72 THR A CA 1
ATOM 568 C C . THR A 1 72 ? 4.513 2.500 -9.121 1.00 89.69 72 THR A C 1
ATOM 570 O O . THR A 1 72 ? 4.750 2.339 -10.320 1.00 89.69 72 THR A O 1
ATOM 573 N N . VAL A 1 73 ? 5.006 3.545 -8.445 1.00 90.06 73 VAL A N 1
ATOM 574 C CA . VAL A 1 73 ? 5.859 4.571 -9.073 1.00 90.06 73 VAL A CA 1
ATOM 575 C C . VAL A 1 73 ? 7.143 3.950 -9.638 1.00 90.06 73 VAL A C 1
ATOM 577 O O . VAL A 1 73 ? 7.546 4.255 -10.763 1.00 90.06 73 VAL A O 1
ATOM 580 N N . GLN A 1 74 ? 7.764 3.012 -8.915 1.00 91.06 74 GLN A N 1
ATOM 581 C CA . GLN A 1 74 ? 8.944 2.297 -9.414 1.00 91.06 74 GLN A CA 1
ATOM 582 C C . GLN A 1 74 ? 8.646 1.410 -10.631 1.00 91.06 74 GLN A C 1
ATOM 584 O O . GLN A 1 74 ? 9.493 1.313 -11.520 1.00 91.06 74 GLN A O 1
ATOM 589 N N . VAL A 1 75 ? 7.464 0.786 -10.703 1.00 91.31 75 VAL A N 1
ATOM 590 C CA . VAL A 1 75 ? 7.019 0.043 -11.895 1.00 91.31 75 VAL A CA 1
ATOM 591 C C . VAL A 1 75 ? 6.915 0.984 -13.093 1.00 91.31 75 VAL A C 1
ATOM 593 O O . VAL A 1 75 ? 7.431 0.657 -14.159 1.00 91.31 75 VAL A O 1
ATOM 596 N N . HIS A 1 76 ? 6.331 2.174 -12.927 1.00 89.62 76 HIS A N 1
ATOM 597 C CA . HIS A 1 76 ? 6.239 3.158 -14.010 1.00 89.62 76 HIS A CA 1
ATOM 598 C C . HIS A 1 76 ? 7.609 3.668 -14.462 1.00 89.62 76 HIS A C 1
ATOM 600 O O . HIS A 1 76 ? 7.866 3.735 -15.663 1.00 89.62 76 HIS A O 1
ATOM 606 N N . SER A 1 77 ? 8.513 3.942 -13.520 1.00 90.75 77 SER A N 1
ATOM 607 C CA . SER A 1 77 ? 9.896 4.314 -13.831 1.00 90.75 77 SER A CA 1
ATOM 608 C C . SER A 1 77 ? 10.634 3.202 -14.593 1.00 90.75 77 SER A C 1
ATOM 610 O O . SER A 1 77 ? 11.304 3.470 -15.591 1.00 90.75 77 SER A O 1
ATOM 612 N N . ALA A 1 78 ? 10.470 1.937 -14.184 1.00 89.56 78 ALA A N 1
ATOM 613 C CA . ALA A 1 78 ? 11.054 0.795 -14.886 1.00 89.56 78 ALA A CA 1
ATOM 614 C C . ALA A 1 78 ? 10.453 0.600 -16.288 1.00 89.56 78 ALA A C 1
ATOM 616 O O . ALA A 1 78 ? 11.193 0.307 -17.225 1.00 89.56 78 ALA A O 1
ATOM 617 N N . ASN A 1 79 ? 9.143 0.812 -16.446 1.00 91.12 79 ASN A N 1
ATOM 618 C CA . ASN A 1 79 ? 8.461 0.737 -17.736 1.00 91.12 79 ASN A CA 1
ATOM 619 C C . ASN A 1 79 ? 8.949 1.831 -18.701 1.00 91.12 79 ASN A C 1
ATOM 621 O O . ASN A 1 79 ? 9.234 1.544 -19.858 1.00 91.12 79 ASN A O 1
ATOM 625 N N . HIS A 1 80 ? 9.134 3.064 -18.219 1.00 90.00 80 HIS A N 1
ATOM 626 C CA . HIS A 1 80 ? 9.719 4.143 -19.020 1.00 90.00 80 HIS A CA 1
ATOM 627 C C . HIS A 1 80 ? 11.142 3.797 -19.483 1.00 90.00 80 HIS A C 1
ATOM 629 O O . HIS A 1 80 ? 11.483 3.971 -20.648 1.00 90.00 80 HIS A O 1
ATOM 635 N N . LEU A 1 81 ? 11.973 3.255 -18.586 1.00 88.75 81 LEU A N 1
ATOM 636 C CA . LEU A 1 81 ? 13.334 2.833 -18.927 1.00 88.75 81 LEU A CA 1
ATOM 637 C C . LEU A 1 81 ? 13.352 1.667 -19.929 1.00 88.75 81 LEU A C 1
ATOM 639 O O . LEU A 1 81 ? 14.261 1.578 -20.752 1.00 88.75 81 LEU A O 1
ATOM 643 N N . MET A 1 82 ? 12.351 0.785 -19.877 1.00 89.44 82 MET A N 1
ATOM 644 C CA . MET A 1 82 ? 12.172 -0.283 -20.859 1.00 89.44 82 MET A CA 1
ATOM 645 C C . MET A 1 82 ? 11.832 0.279 -22.243 1.00 89.44 82 MET A C 1
ATOM 647 O O . MET A 1 82 ? 12.446 -0.147 -23.218 1.00 89.44 82 MET A O 1
ATOM 651 N N . LEU A 1 83 ? 10.899 1.233 -22.324 1.00 89.81 83 LEU A N 1
ATOM 652 C CA . LEU A 1 83 ? 10.498 1.873 -23.581 1.00 89.81 83 LEU A CA 1
ATOM 653 C C . LEU A 1 83 ? 11.658 2.653 -24.217 1.00 89.81 83 LEU A C 1
ATOM 655 O O . LEU A 1 83 ? 11.966 2.419 -25.381 1.00 89.81 83 LEU A O 1
ATOM 659 N N . ASP A 1 84 ? 12.384 3.459 -23.436 1.00 91.62 84 ASP A N 1
ATOM 660 C CA . ASP A 1 84 ? 13.578 4.188 -23.906 1.00 91.62 84 ASP A CA 1
ATOM 661 C C . ASP A 1 84 ? 14.663 3.234 -24.449 1.00 91.62 84 ASP A C 1
ATOM 663 O O . ASP A 1 84 ? 15.285 3.481 -25.483 1.00 91.62 84 ASP A O 1
ATOM 667 N N . ALA A 1 85 ? 14.872 2.087 -23.791 1.00 88.69 85 ALA A N 1
ATOM 668 C CA . ALA A 1 85 ? 15.801 1.066 -24.276 1.00 88.69 85 ALA A CA 1
ATOM 669 C C . ALA A 1 85 ? 15.325 0.395 -25.578 1.00 88.69 85 ALA A C 1
ATOM 671 O O . ALA A 1 85 ? 16.148 0.062 -26.433 1.00 88.69 85 ALA A O 1
ATOM 672 N N . MET A 1 86 ? 14.011 0.199 -25.744 1.00 87.38 86 MET A N 1
ATOM 673 C CA . MET A 1 86 ? 13.429 -0.346 -26.975 1.00 87.38 86 MET A CA 1
ATOM 674 C C . MET A 1 86 ? 13.568 0.630 -28.147 1.00 87.38 86 MET A C 1
ATOM 676 O O . MET A 1 86 ? 13.956 0.203 -29.234 1.00 87.38 86 MET A O 1
ATOM 680 N N . GLU A 1 87 ? 13.337 1.925 -27.922 1.00 91.56 87 GLU A N 1
ATOM 681 C CA . GLU A 1 87 ? 13.531 2.978 -28.928 1.00 91.56 87 GLU A CA 1
ATOM 682 C C . GLU A 1 87 ? 14.990 3.051 -29.395 1.00 91.56 87 GLU A C 1
ATOM 684 O O . GLU A 1 87 ? 15.267 3.118 -30.593 1.00 91.56 87 GLU A O 1
ATOM 689 N N . LYS A 1 88 ? 15.939 2.917 -28.462 1.00 91.94 88 LYS A N 1
ATOM 690 C CA . LYS A 1 88 ? 17.384 2.871 -28.750 1.00 91.94 88 LYS A CA 1
ATOM 691 C C . LYS A 1 88 ? 17.865 1.536 -29.336 1.00 91.94 88 LYS A C 1
ATOM 693 O O . LYS A 1 88 ? 19.057 1.388 -29.595 1.00 91.94 88 LYS A O 1
ATOM 698 N N . ARG A 1 89 ? 16.965 0.564 -29.550 1.00 89.25 89 ARG A N 1
ATOM 699 C CA . ARG A 1 89 ? 17.255 -0.813 -30.005 1.00 89.25 89 ARG A CA 1
ATOM 700 C C . ARG A 1 89 ? 18.279 -1.559 -29.132 1.00 89.25 89 ARG A C 1
ATOM 702 O O . ARG A 1 89 ? 18.907 -2.516 -29.584 1.00 89.25 89 ARG A O 1
ATOM 709 N N . ASP A 1 90 ? 18.406 -1.173 -27.864 1.00 87.75 90 ASP A N 1
ATOM 710 C CA . ASP A 1 90 ? 19.295 -1.811 -26.895 1.00 87.75 90 ASP A CA 1
ATOM 711 C C . ASP A 1 90 ? 18.574 -2.983 -26.208 1.00 87.75 90 ASP A C 1
ATOM 713 O O . ASP A 1 90 ? 17.896 -2.851 -25.180 1.00 87.75 90 ASP A O 1
ATOM 717 N N . GLN A 1 91 ? 18.713 -4.170 -26.804 1.00 86.19 91 GLN A N 1
ATOM 718 C CA . GLN A 1 91 ? 18.056 -5.384 -26.314 1.00 86.19 91 GLN A CA 1
ATOM 719 C C . GLN A 1 91 ? 18.549 -5.828 -24.931 1.00 86.19 91 GLN A C 1
ATOM 721 O O . GLN A 1 91 ? 17.780 -6.428 -24.173 1.00 86.19 91 GLN A O 1
ATOM 726 N N . ALA A 1 92 ? 19.811 -5.558 -24.586 1.00 85.81 92 ALA A N 1
ATOM 727 C CA . ALA A 1 92 ? 20.363 -5.941 -23.291 1.00 85.81 92 ALA A CA 1
ATOM 728 C C . ALA A 1 92 ? 19.698 -5.128 -22.175 1.00 85.81 92 ALA A C 1
ATOM 730 O O . ALA A 1 92 ? 19.201 -5.685 -21.190 1.00 85.81 92 ALA A O 1
ATOM 731 N N . ARG A 1 93 ? 19.595 -3.812 -22.373 1.00 83.06 93 ARG A N 1
ATOM 732 C CA . ARG A 1 93 ? 18.979 -2.898 -21.409 1.00 83.06 93 ARG A CA 1
ATOM 733 C C . ARG A 1 93 ? 17.468 -3.093 -21.297 1.00 83.06 93 ARG A C 1
ATOM 735 O O . ARG A 1 93 ? 16.943 -3.059 -20.184 1.00 83.06 93 ARG A O 1
ATOM 742 N N . SER A 1 94 ? 16.788 -3.408 -22.402 1.00 83.56 94 SER A N 1
ATOM 743 C CA . SER A 1 94 ? 15.361 -3.762 -22.402 1.00 83.56 94 SER A CA 1
ATOM 744 C C . SER A 1 94 ? 15.072 -5.013 -21.555 1.00 83.56 94 SER A C 1
ATOM 746 O O . SER A 1 94 ? 14.174 -4.999 -20.709 1.00 83.56 94 SER A O 1
ATOM 748 N N . LYS A 1 95 ? 15.883 -6.077 -21.683 1.00 87.50 95 LYS A N 1
ATOM 749 C CA . LYS A 1 95 ? 15.738 -7.296 -20.861 1.00 87.50 95 LYS A CA 1
ATOM 750 C C . LYS A 1 95 ? 15.939 -7.018 -19.368 1.00 87.50 95 LYS A C 1
ATOM 752 O O . LYS A 1 95 ? 15.161 -7.501 -18.546 1.00 87.50 95 LYS A O 1
ATOM 757 N N . ILE A 1 96 ? 16.948 -6.221 -19.010 1.00 88.56 96 ILE A N 1
ATOM 758 C CA . ILE A 1 96 ? 17.216 -5.845 -17.611 1.00 88.56 96 ILE A CA 1
ATOM 759 C C . ILE A 1 96 ? 16.058 -5.016 -17.038 1.00 88.56 96 ILE A C 1
ATOM 761 O O . ILE A 1 96 ? 15.615 -5.265 -15.914 1.00 88.56 96 ILE A O 1
ATOM 765 N N . ALA A 1 97 ? 15.541 -4.060 -17.813 1.00 86.50 97 ALA A N 1
ATOM 766 C CA . ALA A 1 97 ? 14.401 -3.237 -17.422 1.00 86.50 97 ALA A CA 1
ATOM 767 C C . ALA A 1 97 ? 13.148 -4.087 -17.172 1.00 86.50 97 ALA A C 1
ATOM 769 O O . ALA A 1 97 ? 12.479 -3.904 -16.154 1.00 86.50 97 ALA A O 1
ATOM 770 N N . ARG A 1 98 ? 12.893 -5.082 -18.031 1.00 88.25 98 ARG A N 1
ATOM 771 C CA . ARG A 1 98 ? 11.785 -6.031 -17.876 1.00 88.25 98 ARG A CA 1
ATOM 772 C C . ARG A 1 98 ? 11.906 -6.864 -16.600 1.00 88.25 98 ARG A C 1
ATOM 774 O O . ARG A 1 98 ? 10.966 -6.918 -15.816 1.00 88.25 98 ARG A O 1
ATOM 781 N N . LEU A 1 99 ? 13.089 -7.418 -16.316 1.00 90.00 99 LEU A N 1
ATOM 782 C CA . LEU A 1 99 ? 13.334 -8.152 -15.066 1.00 90.00 99 LEU A CA 1
ATOM 783 C C . LEU A 1 99 ? 13.139 -7.271 -13.822 1.00 90.00 99 LEU A C 1
ATOM 785 O O . LEU A 1 99 ? 12.660 -7.742 -12.787 1.00 90.00 99 LEU A O 1
ATOM 789 N N . LYS A 1 100 ? 13.525 -5.992 -13.89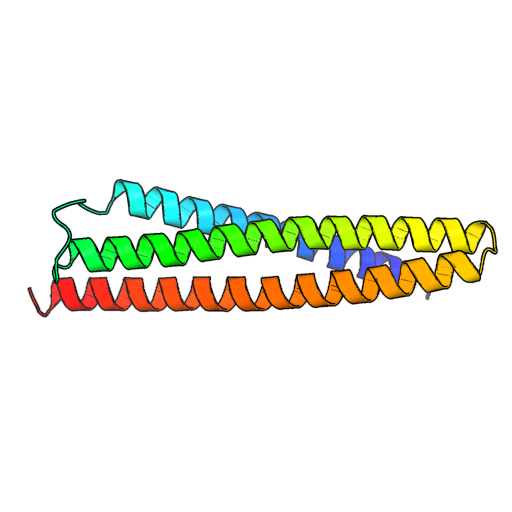7 1.00 89.50 100 LYS A N 1
ATOM 790 C CA . LYS A 1 100 ? 13.302 -5.025 -12.814 1.00 89.50 100 LYS A CA 1
ATOM 791 C C . LYS A 1 100 ? 11.809 -4.736 -12.637 1.00 89.50 100 LYS A C 1
ATOM 793 O O . LYS A 1 100 ? 11.334 -4.744 -11.503 1.00 89.50 100 LYS A O 1
ATOM 798 N N . MET A 1 101 ? 11.082 -4.544 -13.735 1.00 89.50 101 MET A N 1
ATOM 799 C CA . MET A 1 101 ? 9.636 -4.329 -13.740 1.00 89.50 101 MET A CA 1
ATOM 800 C C . MET A 1 101 ? 8.896 -5.506 -13.094 1.00 89.50 101 MET A C 1
ATOM 802 O O . MET A 1 101 ? 8.129 -5.279 -12.162 1.00 89.50 101 MET A O 1
ATOM 806 N N . ASP A 1 102 ? 9.202 -6.747 -13.482 1.00 90.06 102 ASP A N 1
ATOM 807 C CA . ASP A 1 102 ? 8.567 -7.953 -12.926 1.00 90.06 102 ASP A CA 1
ATOM 808 C C . ASP A 1 102 ? 8.790 -8.066 -11.406 1.00 90.06 102 ASP A C 1
ATOM 810 O O . ASP A 1 102 ? 7.874 -8.373 -10.634 1.00 90.06 102 ASP A O 1
ATOM 814 N N . LYS A 1 103 ? 10.008 -7.752 -10.938 1.00 90.75 103 LYS A N 1
ATOM 815 C CA . LYS A 1 103 ? 10.334 -7.719 -9.501 1.00 90.75 103 LYS A CA 1
ATOM 816 C C . LYS A 1 103 ? 9.535 -6.644 -8.759 1.00 90.75 103 LYS A C 1
ATOM 818 O O . LYS A 1 103 ? 8.994 -6.923 -7.685 1.00 90.75 103 LYS A O 1
ATOM 823 N N . CYS A 1 104 ? 9.455 -5.432 -9.306 1.00 88.81 104 CYS A N 1
ATOM 824 C CA . CYS A 1 104 ? 8.687 -4.330 -8.720 1.00 88.81 104 CYS A CA 1
ATOM 825 C C . CYS A 1 104 ? 7.180 -4.636 -8.715 1.00 88.81 104 CYS A C 1
ATOM 827 O O . CYS A 1 104 ? 6.505 -4.396 -7.711 1.00 88.81 104 CYS A O 1
ATOM 829 N N . GLN A 1 105 ? 6.659 -5.249 -9.777 1.00 90.38 105 GLN A N 1
ATOM 830 C CA . GLN A 1 105 ? 5.257 -5.643 -9.887 1.00 90.38 105 GLN A CA 1
ATOM 831 C C . GLN A 1 105 ? 4.889 -6.697 -8.837 1.00 90.38 105 GLN A C 1
ATOM 833 O O . GLN A 1 105 ? 3.885 -6.548 -8.137 1.00 90.38 105 GLN A O 1
ATOM 838 N N . ARG A 1 106 ? 5.739 -7.715 -8.635 1.00 90.75 106 ARG A N 1
ATOM 839 C CA . ARG A 1 106 ? 5.527 -8.724 -7.585 1.00 90.75 106 ARG A CA 1
ATOM 840 C C . ARG A 1 106 ? 5.468 -8.097 -6.193 1.00 90.75 106 ARG A C 1
ATOM 842 O O . ARG A 1 106 ? 4.599 -8.455 -5.401 1.00 90.75 106 ARG A O 1
ATOM 849 N N . LYS A 1 107 ? 6.362 -7.151 -5.886 1.00 90.19 107 LYS A N 1
ATOM 850 C CA . LYS A 1 107 ? 6.329 -6.429 -4.604 1.00 90.19 107 LYS A CA 1
ATOM 851 C C . LYS A 1 107 ? 5.056 -5.604 -4.452 1.00 90.19 107 LYS A C 1
ATOM 853 O O . LYS A 1 107 ? 4.413 -5.689 -3.410 1.00 90.19 107 LYS A O 1
ATOM 858 N N . THR A 1 108 ? 4.652 -4.886 -5.498 1.00 89.94 108 THR A N 1
ATOM 859 C CA . THR A 1 108 ? 3.400 -4.110 -5.521 1.00 89.94 108 THR A CA 1
ATOM 860 C C . THR A 1 108 ? 2.199 -4.992 -5.167 1.00 89.94 108 THR A C 1
ATOM 862 O O . THR A 1 108 ? 1.385 -4.620 -4.323 1.00 89.94 108 THR A O 1
ATOM 865 N N . TYR A 1 109 ? 2.132 -6.204 -5.728 1.00 90.88 109 TYR A N 1
ATOM 866 C CA . TYR A 1 109 ? 1.078 -7.174 -5.420 1.00 90.88 109 TYR A CA 1
ATOM 867 C C . TYR A 1 109 ? 1.119 -7.687 -3.970 1.00 90.88 109 TYR A C 1
ATOM 869 O O . TYR A 1 109 ? 0.079 -7.832 -3.326 1.00 90.88 109 TYR A O 1
ATOM 877 N N . ILE A 1 110 ? 2.309 -7.932 -3.415 1.00 92.31 110 ILE A N 1
ATOM 878 C CA . ILE A 1 110 ? 2.447 -8.344 -2.009 1.00 92.31 110 ILE A CA 1
ATOM 879 C C . ILE A 1 110 ? 1.909 -7.250 -1.079 1.00 92.31 110 ILE A 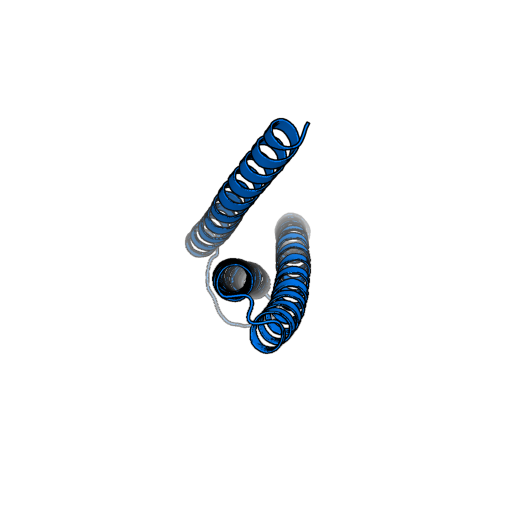C 1
ATOM 881 O O . ILE A 1 110 ? 1.110 -7.545 -0.191 1.00 92.31 110 ILE A O 1
ATOM 885 N N . TYR A 1 111 ? 2.280 -5.988 -1.312 1.00 91.38 111 TYR A N 1
ATOM 886 C CA . TYR A 1 111 ? 1.791 -4.864 -0.510 1.00 91.38 111 TYR A CA 1
ATOM 887 C C . TYR A 1 111 ? 0.295 -4.599 -0.707 1.00 91.38 111 TYR A C 1
ATOM 889 O O . TYR A 1 111 ? -0.384 -4.253 0.257 1.00 91.38 111 TYR A O 1
ATOM 897 N N . TYR A 1 112 ? -0.244 -4.832 -1.910 1.00 90.12 112 TYR A N 1
ATOM 898 C CA . TYR A 1 112 ? -1.689 -4.835 -2.159 1.00 90.12 112 TYR A CA 1
ATOM 899 C C . TYR A 1 112 ? -2.414 -5.821 -1.240 1.00 90.12 112 TYR A C 1
ATOM 901 O O . TYR A 1 112 ? -3.357 -5.449 -0.536 1.00 90.12 112 TYR A O 1
ATOM 909 N N . ARG A 1 113 ? -1.951 -7.076 -1.220 1.00 92.94 113 ARG A N 1
ATOM 910 C CA . ARG A 1 113 ? -2.568 -8.129 -0.412 1.00 92.94 113 ARG A CA 1
ATOM 911 C C . ARG A 1 113 ? -2.422 -7.836 1.078 1.00 92.94 113 ARG A C 1
ATOM 913 O O . ARG A 1 113 ? -3.404 -7.952 1.802 1.00 92.94 113 ARG A O 1
ATOM 920 N N . ALA A 1 114 ? -1.235 -7.414 1.520 1.00 92.38 114 ALA A N 1
ATOM 921 C CA . ALA A 1 114 ? -0.991 -7.038 2.908 1.00 92.38 114 ALA A CA 1
ATOM 922 C C . ALA A 1 114 ? -1.931 -5.907 3.350 1.00 92.38 114 ALA A C 1
ATOM 924 O O . ALA A 1 114 ? -2.661 -6.084 4.318 1.00 92.38 114 ALA A O 1
ATOM 925 N N . ARG A 1 115 ? -2.006 -4.798 2.599 1.00 91.81 115 ARG A N 1
ATOM 926 C CA . ARG A 1 115 ? -2.922 -3.685 2.896 1.00 91.81 115 ARG A CA 1
ATOM 927 C C . ARG A 1 115 ? -4.352 -4.176 3.109 1.00 91.81 115 ARG A C 1
ATOM 929 O O . ARG A 1 115 ? -4.962 -3.824 4.109 1.00 91.81 115 ARG A O 1
ATOM 936 N N . ASN A 1 116 ? -4.878 -4.980 2.187 1.00 92.31 116 ASN A N 1
ATOM 937 C CA . ASN A 1 116 ? -6.261 -5.448 2.272 1.00 92.31 116 ASN A CA 1
ATOM 938 C C . ASN A 1 116 ? -6.483 -6.377 3.475 1.00 92.31 116 ASN A C 1
ATOM 940 O O . ASN A 1 116 ? -7.509 -6.261 4.137 1.00 92.31 116 ASN A O 1
ATOM 944 N N . VAL A 1 117 ? -5.523 -7.257 3.784 1.00 94.44 117 VAL A N 1
ATOM 945 C CA . VAL A 1 117 ? -5.597 -8.140 4.960 1.00 94.44 117 VAL A CA 1
ATOM 946 C C . VAL A 1 117 ? -5.594 -7.326 6.251 1.00 94.44 117 VAL A C 1
ATOM 948 O O . VAL A 1 117 ? -6.471 -7.539 7.078 1.00 94.44 117 VAL A O 1
ATOM 951 N N . PHE A 1 118 ? -4.668 -6.374 6.404 1.00 93.81 118 PHE A N 1
ATOM 952 C CA . PHE A 1 118 ? -4.582 -5.526 7.599 1.00 93.81 118 PHE A CA 1
ATOM 953 C C . PHE A 1 118 ? -5.782 -4.586 7.740 1.00 93.81 118 PHE A C 1
ATOM 955 O O . PHE A 1 118 ? -6.278 -4.371 8.840 1.00 93.81 118 PHE A O 1
ATOM 962 N N . PHE A 1 119 ? -6.279 -4.035 6.633 1.00 92.06 119 PHE A N 1
ATOM 963 C CA . PHE A 1 119 ? -7.457 -3.176 6.660 1.00 92.06 119 PHE A CA 1
ATOM 964 C C . PHE A 1 119 ? -8.707 -3.955 7.082 1.00 92.06 119 PHE A C 1
ATOM 966 O O . PHE A 1 119 ? -9.453 -3.514 7.955 1.00 92.06 119 PHE A O 1
ATOM 973 N N . PHE A 1 12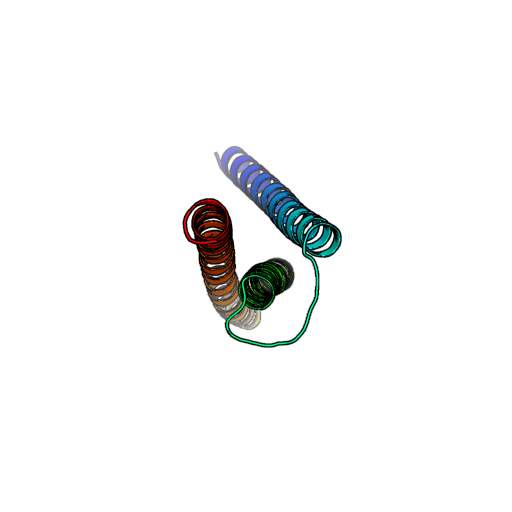0 ? -8.909 -5.146 6.511 1.00 94.50 120 PHE A N 1
ATOM 974 C CA . PHE A 1 120 ? -10.038 -6.000 6.863 1.00 94.50 120 PHE A CA 1
ATOM 975 C C . PHE A 1 120 ? -9.925 -6.542 8.293 1.00 94.50 120 PHE A C 1
ATOM 977 O O . PHE A 1 120 ? -10.905 -6.511 9.034 1.00 94.50 120 PHE A O 1
ATOM 984 N N . SER A 1 121 ? -8.738 -6.990 8.715 1.00 94.25 121 SER A N 1
ATOM 985 C CA . SER A 1 121 ? -8.531 -7.454 10.089 1.00 94.25 121 SER A CA 1
ATOM 986 C C . SER A 1 121 ? -8.740 -6.330 11.102 1.00 94.25 121 SER A C 1
ATOM 988 O O . SER A 1 121 ? -9.396 -6.555 12.113 1.00 94.25 121 SER A O 1
ATOM 990 N N . GLY A 1 122 ? -8.270 -5.111 10.812 1.00 92.69 122 GLY A N 1
ATOM 991 C CA . GLY A 1 122 ? -8.513 -3.928 11.640 1.00 92.69 122 GLY A CA 1
ATOM 992 C C . GLY A 1 122 ? -10.001 -3.625 11.795 1.00 92.69 122 GLY A C 1
ATOM 993 O O . GLY A 1 122 ? -10.466 -3.385 12.909 1.00 92.69 122 GLY A O 1
ATOM 994 N N . PHE A 1 123 ? -10.767 -3.717 10.705 1.00 93.81 123 PHE A N 1
ATOM 995 C CA . PHE A 1 123 ? -12.219 -3.541 10.731 1.00 93.81 123 PHE A CA 1
ATOM 996 C C . PHE A 1 123 ? -12.919 -4.601 11.590 1.00 93.81 123 PHE A C 1
ATOM 998 O O . PHE A 1 123 ? -13.707 -4.254 12.468 1.00 93.81 123 PHE A O 1
ATOM 1005 N N . VAL A 1 124 ? -12.596 -5.882 11.390 1.00 94.88 124 VAL A N 1
ATOM 1006 C CA . VAL A 1 124 ? -13.170 -6.977 12.187 1.00 94.88 124 VAL A CA 1
ATOM 1007 C C . VAL A 1 124 ? -12.822 -6.811 13.666 1.00 94.88 124 VAL A C 1
ATOM 1009 O O . VAL A 1 124 ? -13.713 -6.885 14.510 1.00 94.88 124 VAL A O 1
ATOM 1012 N N . CYS A 1 125 ? -11.560 -6.519 13.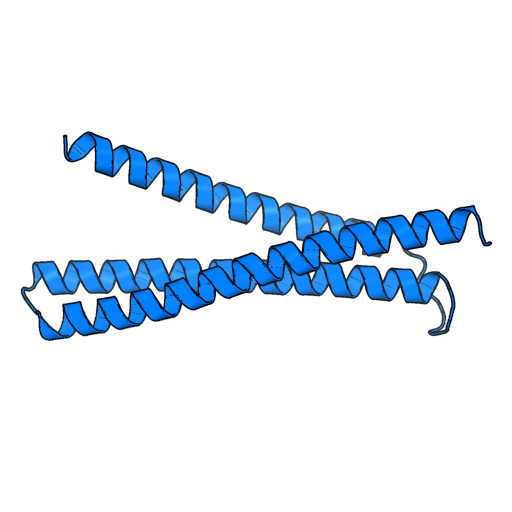993 1.00 92.94 125 CYS A N 1
ATOM 1013 C CA . CYS A 1 125 ? -11.145 -6.260 15.370 1.00 92.94 125 CYS A CA 1
ATOM 1014 C C . CYS A 1 125 ? -11.897 -5.069 15.975 1.00 92.94 125 CYS A C 1
ATOM 1016 O O . CYS A 1 125 ? -12.370 -5.176 17.100 1.00 92.94 125 CYS A O 1
ATOM 1018 N N . TYR A 1 126 ? -12.066 -3.963 15.245 1.00 92.69 126 TYR A N 1
ATOM 1019 C CA . TYR A 1 126 ? -12.817 -2.807 15.738 1.00 92.69 126 TYR A CA 1
ATOM 1020 C C . TYR A 1 126 ? -14.264 -3.161 16.099 1.00 92.69 126 TYR A C 1
ATOM 1022 O O . TYR A 1 126 ? -14.733 -2.814 17.184 1.00 92.69 126 TYR A O 1
ATOM 1030 N N . VAL A 1 127 ? -14.957 -3.886 15.214 1.00 93.12 127 VAL A N 1
ATOM 1031 C CA . VAL A 1 127 ? -16.335 -4.338 15.451 1.00 93.12 127 VAL A CA 1
ATOM 1032 C C . VAL A 1 127 ? -16.399 -5.250 16.674 1.00 93.12 127 VAL A C 1
ATOM 1034 O O . VAL A 1 127 ? -17.236 -5.034 17.546 1.00 93.12 127 VAL A O 1
ATOM 1037 N N . LEU A 1 128 ? -15.489 -6.223 16.784 1.00 92.69 128 LEU A N 1
ATOM 1038 C CA . LEU A 1 128 ? -15.437 -7.128 17.935 1.00 92.69 128 LEU A CA 1
ATOM 1039 C C . LEU A 1 128 ? -15.210 -6.375 19.248 1.00 92.69 128 LEU A C 1
ATOM 1041 O O . LEU A 1 128 ? -15.897 -6.656 20.223 1.00 92.69 128 LEU A O 1
ATOM 1045 N N . VAL A 1 129 ? -14.303 -5.395 19.271 1.00 90.69 129 VAL A N 1
ATOM 1046 C CA . VAL A 1 129 ? -14.049 -4.578 20.468 1.00 90.69 129 VAL A CA 1
ATOM 1047 C C . VAL A 1 129 ? -15.280 -3.754 20.840 1.00 90.69 129 VAL A C 1
ATOM 1049 O O . VAL A 1 129 ? -15.618 -3.673 22.017 1.00 90.69 129 VAL A O 1
ATOM 1052 N N . LYS A 1 130 ? -15.996 -3.187 19.861 1.00 89.25 130 LYS A N 1
ATOM 1053 C CA . LYS A 1 130 ? -17.237 -2.440 20.117 1.00 89.25 130 LYS A CA 1
ATOM 1054 C C . LYS A 1 130 ? -18.360 -3.321 20.657 1.00 89.25 130 LYS A C 1
ATOM 1056 O O . LYS A 1 130 ? -19.039 -2.918 21.595 1.00 89.25 130 LYS A O 1
ATOM 1061 N N . VAL A 1 131 ? -18.531 -4.521 20.107 1.00 90.81 131 VAL A N 1
ATOM 1062 C CA . VAL A 1 131 ? -19.501 -5.502 20.616 1.00 90.81 131 VAL A CA 1
ATOM 1063 C C . VAL A 1 131 ? -19.110 -5.942 22.028 1.00 90.81 131 VAL A C 1
ATOM 1065 O O . VAL A 1 131 ? -19.943 -5.930 22.926 1.00 90.81 131 VAL A O 1
ATOM 1068 N N . PHE A 1 132 ? -17.835 -6.255 22.261 1.00 89.19 132 PHE A N 1
ATOM 1069 C CA . PHE A 1 132 ? -17.339 -6.641 23.581 1.00 89.19 132 PHE A CA 1
ATOM 1070 C C . PHE A 1 132 ? -17.573 -5.542 24.626 1.00 89.19 132 PHE A C 1
ATOM 1072 O O . PHE A 1 132 ? -18.081 -5.825 25.706 1.00 89.19 132 PHE A O 1
ATOM 1079 N N . GLN A 1 133 ? -17.282 -4.286 24.277 1.00 87.81 133 GLN A N 1
ATOM 1080 C CA . GLN A 1 133 ? -17.525 -3.128 25.137 1.00 87.81 133 GLN A CA 1
ATOM 1081 C C . GLN A 1 133 ? -19.005 -2.968 25.515 1.00 87.81 133 GLN A C 1
ATOM 1083 O O . GLN A 1 133 ? -19.281 -2.495 26.605 1.00 87.81 133 GLN A O 1
ATOM 1088 N N . GLN A 1 134 ? -19.939 -3.320 24.627 1.00 89.56 134 GLN A N 1
ATOM 1089 C CA . GLN A 1 134 ? -21.375 -3.128 24.851 1.00 89.56 134 GLN A CA 1
ATOM 1090 C C . GLN A 1 134 ? -22.031 -4.257 25.664 1.00 89.56 134 GLN A C 1
ATOM 1092 O O . GLN A 1 134 ? -23.065 -4.027 26.287 1.00 89.56 134 GLN A O 1
ATOM 1097 N N . TYR A 1 135 ? -21.501 -5.482 25.583 1.00 86.69 135 TYR A N 1
ATOM 1098 C CA . TYR A 1 135 ? -22.157 -6.678 26.134 1.00 86.69 135 TYR A CA 1
ATOM 1099 C C . TYR A 1 135 ? -21.413 -7.340 27.299 1.00 86.69 135 TYR A C 1
ATOM 1101 O O . TYR A 1 135 ? -22.018 -8.142 28.006 1.00 86.69 135 TYR A O 1
ATOM 1109 N N . VAL A 1 136 ? -20.118 -7.069 27.482 1.00 75.69 136 VAL A N 1
ATOM 1110 C CA . VAL A 1 136 ? -19.290 -7.717 28.520 1.00 75.69 136 VAL A CA 1
ATOM 1111 C C . VAL A 1 136 ? -18.906 -6.747 29.643 1.00 75.69 136 VAL A C 1
ATOM 1113 O O . VAL A 1 136 ? -18.506 -7.186 30.721 1.00 75.69 136 VAL A O 1
ATOM 1116 N N . ILE A 1 137 ? -19.047 -5.443 29.407 1.00 59.59 137 ILE A N 1
ATOM 1117 C CA . ILE A 1 137 ? -18.790 -4.344 30.349 1.00 59.59 137 ILE A CA 1
ATOM 1118 C C . ILE A 1 137 ? -20.071 -3.532 30.476 1.00 59.59 137 ILE A C 1
ATOM 1120 O O . ILE A 1 137 ? -20.361 -3.099 31.611 1.00 59.59 137 ILE A O 1
#